Protein AF-A0A0C9SEM5-F1 (afdb_monomer)

Nearest PDB structures (foldseek):
  2x5g-assembly1_A-2  TM=4.665E-01  e=1.164E+00  Sulfolobus islandicus rudivirus 1 variant XX
  4yws-assembly1_A  TM=5.050E-01  e=2.031E+00  Chloroflexus aurantiacus J-10-fl
  8dgj-assembly1_N  TM=4.212E-01  e=2.161E+00  Drosophila melanogaster
  6edw-assembly1_A  TM=2.937E-01  e=2.944E+00  Mycobacterium tuberculosis CDC1551

Solvent-accessible surface area (backbone atoms only — not comparable to full-atom values): 6610 Å² total; per-residue (Å²): 142,80,92,69,74,77,64,64,66,61,59,66,65,65,67,77,77,76,65,67,72,66,55,93,87,50,80,87,82,56,77,74,72,66,78,56,84,84,48,75,55,18,50,50,39,46,65,78,38,52,94,75,60,86,48,96,74,50,47,51,38,56,73,51,68,44,56,97,71,38,26,40,29,27,34,33,37,42,89,87,72,46,73,33,48,49,72,47,75,55,69,95,76,78,81,89,62,74,81,79,129

Secondary structure (DSSP, 8-state):
----SSSHHHHHHHTTSSS----TTSPP--GGGTSSPPPHHHHHHHHHTGGG---TT-EEEEEEEETTTTEEEEEEE-TTS-EEEEEEEPPS-SSSS----

Organism: Amblyomma americanum (NCBI:txid6943)

Structure (mmCIF, N/CA/C/O backbone):
data_AF-A0A0C9SEM5-F1
#
_entry.id   AF-A0A0C9SEM5-F1
#
loop_
_atom_site.group_PDB
_atom_site.id
_atom_site.type_symbol
_atom_site.label_atom_id
_atom_site.label_alt_id
_atom_site.label_comp_id
_atom_site.label_asym_id
_atom_site.label_entity_id
_atom_site.label_seq_id
_atom_site.pdbx_PDB_ins_code
_atom_site.Cartn_x
_atom_site.Cartn_y
_atom_site.Cartn_z
_atom_site.occupancy
_atom_site.B_iso_or_equiv
_atom_site.auth_seq_id
_atom_site.auth_comp_id
_atom_site.auth_asym_id
_atom_site.auth_atom_id
_atom_site.pdbx_PDB_model_num
ATOM 1 N N . MET A 1 1 ? 6.737 -45.053 -22.771 1.00 47.62 1 MET A N 1
ATOM 2 C CA . MET A 1 1 ? 7.101 -44.072 -21.723 1.00 47.62 1 MET A CA 1
ATOM 3 C C . MET A 1 1 ? 7.424 -42.744 -22.387 1.00 47.62 1 MET A C 1
ATOM 5 O O . MET A 1 1 ? 8.343 -42.743 -23.192 1.00 47.62 1 MET A O 1
ATOM 9 N N . ARG A 1 2 ? 6.661 -41.675 -22.103 1.00 51.25 2 ARG A N 1
ATOM 10 C CA . ARG A 1 2 ? 7.072 -40.246 -22.099 1.00 51.25 2 ARG A CA 1
ATOM 11 C C . ARG A 1 2 ? 5.858 -39.296 -21.916 1.00 51.25 2 ARG A C 1
ATOM 13 O O . ARG A 1 2 ? 5.619 -38.449 -22.768 1.00 51.25 2 ARG A O 1
ATOM 20 N N . PRO A 1 3 ? 5.095 -39.367 -20.807 1.00 49.81 3 PRO A N 1
ATOM 21 C CA . PRO A 1 3 ? 4.185 -38.290 -20.417 1.00 49.81 3 PRO A CA 1
ATOM 22 C C . PRO A 1 3 ? 4.936 -37.270 -19.538 1.00 49.81 3 PRO A C 1
ATOM 24 O O . PRO A 1 3 ? 4.538 -37.007 -18.413 1.00 49.81 3 PRO A O 1
ATOM 27 N N . ALA A 1 4 ? 6.091 -36.767 -19.984 1.00 54.16 4 ALA A N 1
ATOM 28 C CA . ALA A 1 4 ? 6.931 -35.883 -19.158 1.00 54.16 4 ALA A CA 1
ATOM 29 C C . ALA A 1 4 ? 6.865 -34.406 -19.584 1.00 54.16 4 ALA A C 1
ATOM 31 O O . ALA A 1 4 ? 7.224 -33.529 -18.807 1.00 54.16 4 ALA A O 1
ATOM 32 N N . TYR A 1 5 ? 6.376 -34.116 -20.794 1.00 50.62 5 TYR A N 1
ATOM 33 C CA . TYR A 1 5 ? 6.432 -32.762 -21.360 1.00 50.62 5 TYR A CA 1
ATOM 34 C C . TYR A 1 5 ? 5.144 -31.945 -21.192 1.00 50.62 5 TYR A C 1
ATOM 36 O O . TYR A 1 5 ? 5.187 -30.727 -21.321 1.00 50.62 5 TYR A O 1
ATOM 44 N N . CYS A 1 6 ? 4.010 -32.564 -20.847 1.00 48.91 6 CYS A N 1
ATOM 45 C CA . CYS A 1 6 ? 2.750 -31.828 -20.667 1.00 48.91 6 CYS A CA 1
ATOM 46 C C . CYS A 1 6 ? 2.606 -31.167 -19.284 1.00 48.91 6 CYS A C 1
ATOM 48 O O . CYS A 1 6 ? 1.774 -30.281 -19.126 1.00 48.91 6 CYS A O 1
ATOM 50 N N . LEU A 1 7 ? 3.410 -31.560 -18.288 1.00 50.53 7 LEU A N 1
ATOM 51 C CA . LEU A 1 7 ? 3.293 -31.033 -16.920 1.00 50.53 7 LEU A CA 1
ATOM 52 C C . LEU A 1 7 ? 4.060 -29.721 -16.693 1.00 50.53 7 LEU A C 1
ATOM 54 O O . LEU A 1 7 ? 3.726 -28.983 -15.773 1.00 50.53 7 LEU A O 1
ATOM 58 N N . LEU A 1 8 ? 5.041 -29.386 -17.536 1.00 47.66 8 LEU A N 1
ATOM 59 C CA . LEU A 1 8 ? 5.836 -28.157 -17.381 1.00 47.66 8 LEU A CA 1
ATOM 60 C C . LEU A 1 8 ? 5.075 -26.884 -17.784 1.00 47.66 8 LEU A C 1
ATOM 62 O O . LEU A 1 8 ? 5.331 -25.821 -17.227 1.00 47.66 8 LEU A O 1
ATOM 66 N N . ALA A 1 9 ? 4.099 -26.985 -18.690 1.00 50.91 9 ALA A N 1
ATOM 67 C CA . ALA A 1 9 ? 3.286 -25.839 -19.100 1.00 50.91 9 ALA A CA 1
ATOM 68 C C . ALA A 1 9 ? 2.273 -25.404 -18.023 1.00 50.91 9 ALA A C 1
ATOM 70 O O . ALA A 1 9 ? 1.889 -24.238 -17.979 1.00 50.91 9 ALA A O 1
ATOM 71 N N . LEU A 1 10 ? 1.864 -26.314 -17.128 1.00 48.34 10 LEU A N 1
ATOM 72 C CA . LEU A 1 10 ? 0.873 -26.002 -16.093 1.00 48.34 10 LEU A CA 1
ATOM 73 C C . LEU A 1 10 ? 1.446 -25.133 -14.960 1.00 48.34 10 LEU A C 1
ATOM 75 O O . LEU A 1 10 ? 0.709 -24.368 -14.344 1.00 48.34 10 LEU A O 1
ATOM 79 N N . PHE A 1 11 ? 2.757 -25.206 -14.703 1.00 49.94 11 PHE A N 1
ATOM 80 C CA . PHE A 1 11 ? 3.396 -24.419 -13.642 1.00 49.94 11 PHE A CA 1
ATOM 81 C C . PHE A 1 11 ? 3.682 -22.967 -14.046 1.00 49.94 11 PHE A C 1
ATOM 83 O O . PHE A 1 11 ? 3.651 -22.090 -13.187 1.00 49.94 11 PHE A O 1
ATOM 90 N N . ALA A 1 12 ? 3.876 -22.682 -15.339 1.00 47.78 12 ALA A N 1
ATOM 91 C CA . ALA A 1 12 ? 4.104 -21.317 -15.824 1.00 47.78 12 ALA A CA 1
ATOM 92 C C . ALA A 1 12 ? 2.841 -20.433 -15.775 1.00 47.78 12 ALA A C 1
ATOM 94 O O . ALA A 1 12 ? 2.944 -19.212 -15.701 1.00 47.78 12 ALA A O 1
ATOM 95 N N . ALA A 1 13 ? 1.644 -21.030 -15.783 1.00 48.19 13 ALA A N 1
ATOM 96 C CA . ALA A 1 13 ? 0.388 -20.282 -15.696 1.00 48.19 13 ALA A CA 1
ATOM 97 C C . ALA A 1 13 ? 0.020 -19.873 -14.256 1.00 48.19 13 ALA A C 1
ATOM 99 O O . ALA A 1 13 ? -0.722 -18.912 -14.061 1.00 48.19 13 ALA A O 1
ATOM 100 N N . LEU A 1 14 ? 0.546 -20.564 -13.237 1.00 46.50 14 LEU A N 1
ATOM 101 C CA . LEU A 1 14 ? 0.252 -20.270 -11.827 1.00 46.50 14 LEU A CA 1
ATOM 102 C C . LEU A 1 14 ? 1.102 -19.128 -11.251 1.00 46.50 14 LEU A C 1
ATOM 104 O O . LEU A 1 14 ? 0.735 -18.552 -10.229 1.00 46.50 14 LEU A O 1
ATOM 108 N N . THR A 1 15 ? 2.205 -18.755 -11.903 1.00 48.94 15 THR A N 1
ATOM 109 C CA . THR A 1 15 ? 3.087 -17.674 -11.433 1.00 48.94 15 THR A CA 1
ATOM 110 C C . THR A 1 15 ? 2.626 -16.273 -11.842 1.00 48.94 15 THR A C 1
ATOM 112 O O . THR A 1 15 ? 3.183 -15.295 -11.358 1.00 48.94 15 THR A O 1
ATOM 115 N N . CYS A 1 16 ? 1.603 -16.137 -12.692 1.00 45.78 16 CYS A N 1
ATOM 116 C CA . CYS A 1 16 ? 1.154 -14.830 -13.194 1.00 45.78 16 CYS A CA 1
ATOM 117 C C . CYS A 1 16 ? 0.033 -14.158 -12.377 1.00 45.78 16 CYS A C 1
ATOM 119 O O . CYS A 1 16 ? -0.403 -13.078 -12.761 1.00 45.78 16 CYS A O 1
ATOM 121 N N . VAL A 1 17 ? -0.446 -14.750 -11.274 1.00 47.06 17 VAL A N 1
ATOM 122 C CA . VAL A 1 17 ? -1.652 -14.251 -10.562 1.00 47.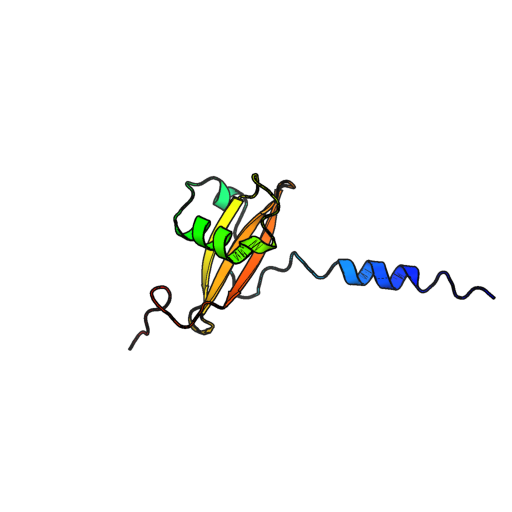06 17 VAL A CA 1
ATOM 123 C C . VAL A 1 17 ? -1.363 -13.716 -9.151 1.00 47.06 17 VAL A C 1
ATOM 125 O O . VAL A 1 17 ? -2.255 -13.220 -8.471 1.00 47.06 17 VAL A O 1
ATOM 128 N N . PHE A 1 18 ? -0.112 -13.736 -8.692 1.00 46.75 18 PHE A N 1
ATOM 129 C CA . PHE A 1 18 ? 0.240 -13.219 -7.367 1.00 46.75 18 PHE A CA 1
ATOM 130 C C . PHE A 1 18 ? 1.200 -12.036 -7.488 1.00 46.75 18 PHE A C 1
ATOM 132 O O . PHE A 1 18 ? 2.411 -12.220 -7.484 1.00 46.75 18 PHE A O 1
ATOM 139 N N . GLY A 1 19 ? 0.671 -10.811 -7.575 1.00 45.81 19 GLY A N 1
ATOM 140 C CA . GLY A 1 19 ? 1.492 -9.636 -7.251 1.00 45.81 19 GLY A CA 1
ATOM 141 C C . GLY A 1 19 ? 1.038 -8.267 -7.751 1.00 45.81 19 GLY A C 1
ATOM 142 O O . GLY A 1 19 ? 1.490 -7.263 -7.206 1.00 45.81 19 GLY A O 1
ATOM 143 N N . THR A 1 20 ? 0.166 -8.181 -8.756 1.00 48.94 20 THR A N 1
ATOM 144 C CA . THR A 1 20 ? -0.003 -6.912 -9.500 1.00 48.94 20 THR A CA 1
ATOM 145 C C . THR A 1 20 ? -1.445 -6.460 -9.691 1.00 48.94 20 THR A C 1
ATOM 147 O O . THR A 1 20 ? -1.691 -5.386 -10.243 1.00 48.94 20 THR A O 1
ATOM 150 N N . GLU A 1 21 ? -2.427 -7.215 -9.200 1.00 57.62 21 GLU A N 1
ATOM 151 C CA . GLU A 1 21 ? -3.818 -6.787 -9.304 1.00 57.62 21 GLU A CA 1
ATOM 152 C C . GLU A 1 21 ? -4.146 -5.754 -8.224 1.00 57.62 21 GLU A C 1
ATOM 154 O O . GLU A 1 21 ? -4.204 -6.037 -7.025 1.00 57.62 21 GLU A O 1
ATOM 159 N N . ARG A 1 22 ? -4.378 -4.514 -8.670 1.00 62.62 22 ARG A N 1
ATOM 160 C CA . ARG A 1 22 ? -4.901 -3.434 -7.831 1.00 62.62 22 ARG A CA 1
ATOM 161 C C . ARG A 1 22 ? -6.151 -3.937 -7.094 1.00 62.62 22 ARG A C 1
ATOM 163 O O . ARG A 1 22 ? -7.120 -4.311 -7.762 1.00 62.62 22 ARG A O 1
ATOM 170 N N . PRO A 1 23 ? -6.210 -3.859 -5.752 1.00 66.31 23 PRO A N 1
ATOM 171 C CA . PRO A 1 23 ? -7.418 -4.220 -5.029 1.00 66.31 23 PRO A CA 1
ATOM 172 C C . PRO A 1 23 ? -8.584 -3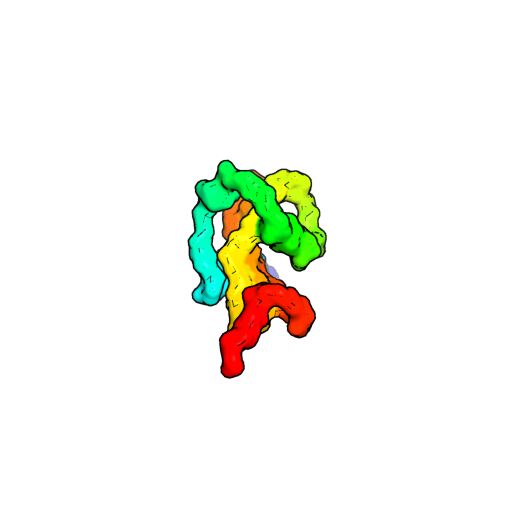.375 -5.546 1.00 66.31 23 PRO A C 1
ATOM 174 O O . PRO A 1 23 ? -8.452 -2.155 -5.640 1.00 66.31 23 PRO A O 1
ATOM 177 N N . GLN A 1 24 ? -9.725 -4.001 -5.856 1.00 67.50 24 GLN A N 1
ATOM 178 C CA . GLN A 1 24 ? -10.871 -3.354 -6.524 1.00 67.50 24 GLN A CA 1
ATOM 179 C C . GLN A 1 24 ? -11.323 -2.026 -5.890 1.00 67.50 24 GLN A C 1
ATOM 181 O O . GLN A 1 24 ? -11.889 -1.180 -6.572 1.00 67.50 24 GLN A O 1
ATOM 186 N N . ASN A 1 25 ? -11.051 -1.826 -4.599 1.00 76.06 25 ASN A N 1
ATOM 187 C CA . ASN A 1 25 ? -11.490 -0.662 -3.836 1.00 76.06 25 ASN A CA 1
ATOM 188 C C . ASN A 1 25 ? -10.369 0.346 -3.523 1.00 76.06 25 ASN A C 1
ATOM 190 O O . ASN A 1 25 ? -10.628 1.335 -2.845 1.00 76.06 25 ASN A O 1
ATOM 194 N N . CYS A 1 26 ? -9.134 0.121 -3.974 1.00 81.12 26 CYS A N 1
ATOM 195 C CA . CYS A 1 26 ? -8.054 1.087 -3.791 1.00 81.12 26 CYS A CA 1
ATOM 196 C C . CYS A 1 26 ? -7.990 2.035 -5.006 1.00 81.12 26 CYS A C 1
ATOM 198 O O . CYS A 1 26 ? -7.916 1.560 -6.146 1.00 81.12 26 CYS A O 1
ATOM 200 N N . PRO A 1 27 ? -7.999 3.367 -4.800 1.00 83.31 27 PRO A N 1
ATOM 201 C CA . PRO A 1 27 ? -7.760 4.327 -5.872 1.00 83.31 27 PRO A CA 1
ATOM 202 C C . PRO A 1 27 ? -6.466 4.016 -6.630 1.00 83.31 27 PRO A C 1
ATOM 204 O O . PRO A 1 27 ? -5.482 3.562 -6.047 1.00 83.31 27 PRO A O 1
ATOM 207 N N . ARG A 1 28 ? -6.473 4.251 -7.947 1.00 85.00 28 ARG A N 1
ATOM 208 C CA . ARG A 1 28 ? -5.255 4.130 -8.754 1.00 85.00 28 ARG A CA 1
ATOM 209 C C . ARG A 1 28 ? -4.325 5.287 -8.411 1.00 85.00 28 ARG A C 1
ATOM 211 O O . ARG A 1 28 ? -4.781 6.423 -8.327 1.00 85.00 28 ARG A O 1
ATOM 218 N N . ILE A 1 29 ? -3.040 4.990 -8.294 1.00 87.50 29 ILE A N 1
ATOM 219 C CA . ILE A 1 29 ? -1.988 6.000 -8.249 1.00 87.50 29 ILE A CA 1
ATOM 220 C C . ILE A 1 29 ? -1.051 5.832 -9.445 1.00 87.50 29 ILE A C 1
ATOM 222 O O . ILE A 1 29 ? -1.072 4.811 -10.137 1.00 87.50 29 ILE A O 1
ATOM 226 N N . THR A 1 30 ? -0.255 6.860 -9.693 1.00 88.25 30 THR A N 1
ATOM 227 C CA . THR A 1 30 ? 0.726 6.946 -10.781 1.00 88.25 30 THR A CA 1
ATOM 228 C C . THR A 1 30 ? 2.118 7.176 -10.211 1.00 88.25 30 THR A C 1
ATOM 230 O O . THR A 1 30 ? 2.246 7.592 -9.059 1.00 88.25 30 THR A O 1
ATOM 233 N N . ASP A 1 31 ? 3.155 6.997 -11.028 1.00 85.06 31 ASP A N 1
ATOM 234 C CA . ASP A 1 31 ? 4.555 7.194 -10.616 1.00 85.06 31 ASP A CA 1
ATOM 235 C C . ASP A 1 31 ? 4.791 8.599 -10.047 1.00 85.06 31 ASP A C 1
ATOM 237 O O . ASP A 1 31 ? 5.475 8.786 -9.043 1.00 85.06 31 ASP A O 1
ATOM 241 N N . THR A 1 32 ? 4.099 9.599 -10.599 1.00 87.75 32 THR A N 1
ATOM 242 C CA . THR A 1 32 ? 4.126 10.985 -10.108 1.00 87.75 32 THR A CA 1
ATOM 243 C C . THR A 1 32 ? 3.680 11.137 -8.652 1.00 87.75 32 THR A C 1
ATOM 245 O O . THR A 1 32 ? 4.087 12.089 -7.990 1.00 87.75 32 THR A O 1
ATOM 248 N N . SER A 1 33 ? 2.896 10.197 -8.114 1.00 87.81 33 SER A N 1
ATOM 249 C CA . SER A 1 33 ? 2.475 10.196 -6.706 1.00 87.81 33 SER A CA 1
ATOM 250 C C . SER A 1 33 ? 3.642 9.932 -5.745 1.00 87.81 33 SER A C 1
ATOM 252 O O . SER A 1 33 ? 3.570 10.316 -4.574 1.00 87.81 33 SER A O 1
ATOM 254 N N . PHE A 1 34 ? 4.719 9.308 -6.233 1.00 87.69 34 PHE A N 1
ATOM 255 C CA . PHE A 1 34 ? 5.929 8.994 -5.472 1.00 87.69 34 PHE A CA 1
ATOM 256 C C . PHE A 1 34 ? 6.978 10.115 -5.513 1.00 87.69 34 PHE A C 1
ATOM 258 O O . PHE A 1 34 ? 7.827 10.171 -4.631 1.00 87.69 34 PHE A O 1
ATOM 265 N N . ASN A 1 35 ? 6.866 11.073 -6.440 1.00 87.62 35 ASN A N 1
ATOM 266 C CA . ASN A 1 35 ? 7.801 12.203 -6.582 1.00 87.62 35 ASN A CA 1
ATOM 267 C C . ASN A 1 35 ? 7.614 13.312 -5.520 1.00 87.62 35 ASN A C 1
ATOM 269 O O . ASN A 1 35 ? 8.206 14.387 -5.617 1.00 87.62 35 ASN A O 1
ATOM 273 N N . GLY A 1 36 ? 6.755 13.089 -4.523 1.00 83.69 36 GLY A N 1
ATOM 274 C CA . GLY A 1 36 ? 6.451 14.042 -3.457 1.00 83.69 36 GLY A CA 1
ATOM 275 C C . GLY A 1 36 ? 7.231 13.792 -2.164 1.00 83.69 36 GLY A C 1
ATOM 276 O O . GLY A 1 36 ? 7.923 12.791 -1.996 1.00 83.69 36 GLY A O 1
ATOM 277 N N . LYS A 1 37 ? 7.064 14.691 -1.186 1.00 84.75 37 LYS A N 1
ATOM 278 C CA . LYS A 1 37 ? 7.619 14.486 0.160 1.00 84.75 37 LYS A CA 1
ATOM 279 C C . LYS A 1 37 ? 7.004 13.244 0.811 1.00 84.75 37 LYS A C 1
ATOM 281 O O . LYS A 1 37 ? 5.782 13.087 0.828 1.00 84.75 37 LYS A O 1
ATOM 286 N N . LYS A 1 38 ? 7.860 12.404 1.400 1.00 85.62 38 LYS A N 1
ATOM 287 C CA . LYS A 1 38 ? 7.451 11.232 2.181 1.00 85.62 38 LYS A CA 1
ATOM 288 C C . LYS A 1 38 ? 6.674 11.677 3.420 1.00 85.62 38 LYS A C 1
ATOM 290 O O . LYS A 1 38 ? 7.182 12.445 4.237 1.00 85.62 38 LYS A O 1
ATOM 295 N N . THR A 1 39 ? 5.445 11.194 3.556 1.00 89.19 39 THR A N 1
ATOM 296 C CA . THR A 1 39 ? 4.565 11.515 4.686 1.00 89.19 39 THR A CA 1
ATOM 297 C C . THR A 1 39 ? 4.693 10.490 5.817 1.00 89.19 39 THR A C 1
ATOM 299 O O . THR A 1 39 ? 5.291 9.423 5.660 1.00 89.19 39 THR A O 1
ATOM 302 N N . SER A 1 40 ? 4.108 10.787 6.980 1.00 88.38 40 SER A N 1
ATOM 303 C CA . SER A 1 40 ? 3.981 9.814 8.075 1.00 88.38 40 SER A CA 1
ATOM 304 C C . SER A 1 40 ? 3.148 8.592 7.675 1.00 88.38 40 SER A C 1
ATOM 306 O O . SER A 1 40 ? 3.441 7.485 8.116 1.00 88.38 40 SER A O 1
ATOM 308 N N . MET A 1 41 ? 2.159 8.770 6.795 1.00 89.06 41 MET A N 1
ATOM 309 C CA . MET A 1 41 ? 1.335 7.674 6.281 1.00 89.06 41 MET A CA 1
ATOM 310 C C . MET A 1 41 ? 2.096 6.792 5.286 1.00 89.06 41 MET A C 1
ATOM 312 O O . MET A 1 41 ? 1.912 5.579 5.266 1.00 89.06 41 MET A O 1
ATOM 316 N N . ASP A 1 42 ? 3.020 7.374 4.522 1.00 90.50 42 ASP A N 1
ATOM 317 C CA . ASP A 1 42 ? 3.912 6.607 3.647 1.00 90.50 42 ASP A CA 1
ATOM 318 C C . ASP A 1 42 ? 4.855 5.708 4.473 1.00 90.50 42 ASP A C 1
ATOM 320 O O . ASP A 1 42 ? 5.105 4.562 4.104 1.00 90.50 42 ASP A O 1
ATOM 324 N N . ARG A 1 43 ? 5.328 6.187 5.637 1.00 88.19 43 ARG A N 1
ATOM 325 C CA . ARG A 1 43 ? 6.079 5.353 6.601 1.00 88.19 43 ARG A CA 1
ATOM 326 C C . ARG A 1 43 ? 5.215 4.255 7.211 1.00 88.19 43 ARG A C 1
ATOM 328 O O . ARG A 1 43 ? 5.673 3.129 7.327 1.00 88.19 43 ARG A O 1
ATOM 335 N N . PHE A 1 44 ? 3.964 4.560 7.539 1.00 88.88 44 PHE A N 1
ATOM 336 C CA . PHE A 1 44 ? 3.023 3.551 8.015 1.00 88.88 44 PHE A CA 1
ATOM 337 C C . PHE A 1 44 ? 2.850 2.405 7.002 1.00 88.88 44 PHE A C 1
ATOM 339 O O . PHE A 1 44 ? 2.887 1.240 7.384 1.00 88.88 44 PHE A O 1
ATOM 346 N N . CYS A 1 45 ? 2.732 2.718 5.707 1.00 89.69 45 CYS A N 1
ATOM 347 C CA . CYS A 1 45 ? 2.694 1.699 4.656 1.00 89.69 45 CYS A CA 1
ATOM 348 C C . CYS A 1 45 ? 3.972 0.851 4.606 1.00 89.69 45 CYS A C 1
ATOM 350 O O . CYS A 1 45 ? 3.887 -0.357 4.420 1.00 89.69 45 CYS A O 1
ATOM 352 N N . GLN A 1 46 ? 5.138 1.463 4.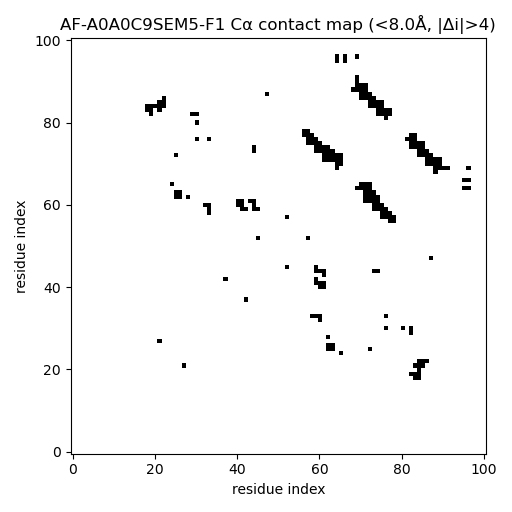808 1.00 89.31 46 GLN A N 1
ATOM 353 C CA . GLN A 1 46 ? 6.401 0.733 4.913 1.00 89.31 46 GLN A CA 1
ATOM 354 C C . GLN A 1 46 ? 6.414 -0.204 6.135 1.00 89.31 46 GLN A C 1
ATOM 356 O O . GLN A 1 46 ? 6.850 -1.346 6.034 1.00 89.31 46 GLN A O 1
ATOM 361 N N . ASP A 1 47 ? 5.898 0.244 7.282 1.00 87.75 47 ASP A N 1
ATOM 362 C CA . ASP A 1 47 ? 5.875 -0.547 8.515 1.00 87.75 47 ASP A CA 1
ATOM 363 C C . ASP A 1 47 ? 4.977 -1.787 8.427 1.00 87.75 47 ASP A C 1
ATOM 365 O O . ASP A 1 47 ? 5.326 -2.836 8.971 1.00 87.75 47 ASP A O 1
ATOM 369 N N . ILE A 1 48 ? 3.830 -1.685 7.751 1.00 85.81 48 ILE A N 1
ATOM 370 C CA . ILE A 1 48 ? 2.894 -2.812 7.596 1.00 85.81 48 ILE A CA 1
ATOM 371 C C . ILE A 1 48 ? 3.294 -3.783 6.470 1.00 85.81 48 ILE A C 1
ATOM 373 O O . ILE A 1 48 ? 2.718 -4.869 6.391 1.00 85.81 48 ILE A O 1
ATOM 377 N N . ASP A 1 49 ? 4.261 -3.404 5.628 1.00 85.00 49 ASP A N 1
ATOM 378 C CA . ASP A 1 49 ? 4.817 -4.192 4.513 1.00 85.00 49 ASP A CA 1
ATOM 379 C C . ASP A 1 49 ? 6.231 -4.727 4.810 1.00 85.00 49 ASP A C 1
ATOM 381 O O . ASP A 1 49 ? 6.943 -5.160 3.910 1.00 85.00 49 ASP A O 1
ATOM 385 N N . LYS A 1 50 ? 6.659 -4.707 6.081 1.00 74.31 50 LYS A N 1
ATOM 386 C CA . LYS A 1 50 ? 8.019 -5.097 6.500 1.00 74.31 50 LYS A CA 1
ATOM 387 C C . LYS A 1 50 ? 8.476 -6.465 5.990 1.00 74.31 50 LYS A C 1
ATOM 389 O O . LYS A 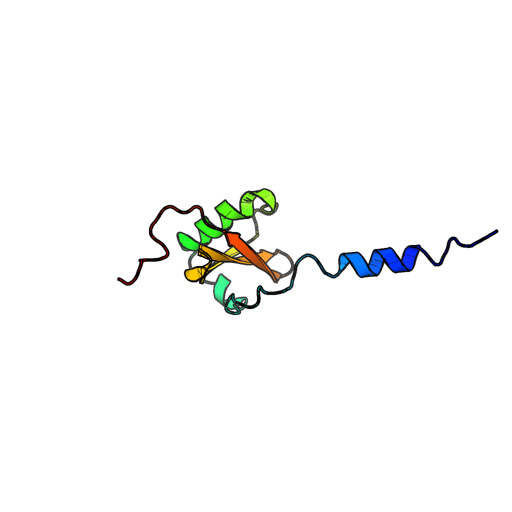1 50 ? 9.646 -6.599 5.652 1.00 74.31 50 LYS A O 1
ATOM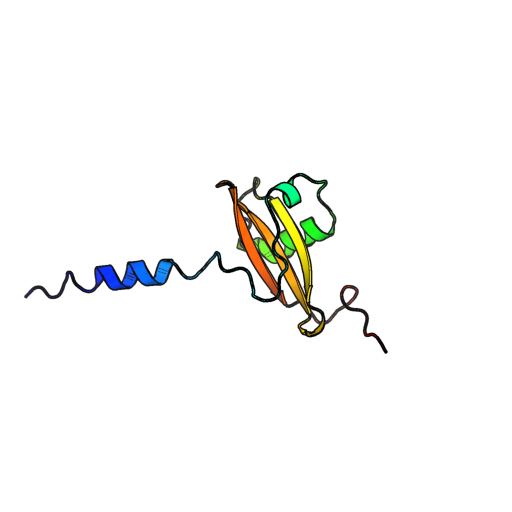 394 N N . GLU A 1 51 ? 7.571 -7.440 5.895 1.00 67.81 51 GLU A N 1
ATOM 395 C CA . GLU A 1 51 ? 7.873 -8.785 5.371 1.00 67.81 51 GLU A CA 1
ATOM 396 C C . GLU A 1 51 ? 8.236 -8.801 3.882 1.00 67.81 51 GLU A C 1
ATOM 398 O O . GLU A 1 51 ? 8.945 -9.701 3.460 1.00 67.81 51 GLU A O 1
ATOM 403 N N . ASN A 1 52 ? 7.790 -7.812 3.101 1.00 66.44 52 ASN A N 1
ATOM 404 C CA . ASN A 1 52 ? 8.148 -7.675 1.686 1.00 66.44 52 ASN A CA 1
ATOM 405 C C . ASN A 1 52 ? 9.162 -6.540 1.456 1.00 66.44 52 ASN A C 1
ATOM 407 O O . ASN A 1 52 ? 9.437 -6.176 0.307 1.00 66.44 52 ASN A O 1
ATOM 411 N N . SER A 1 53 ? 9.687 -5.926 2.526 1.00 62.53 53 SER A N 1
ATOM 412 C CA . SER A 1 53 ? 10.573 -4.757 2.452 1.00 62.53 53 SER A CA 1
ATOM 413 C C . SER A 1 53 ? 12.031 -5.131 2.152 1.00 62.53 53 SER A C 1
ATOM 415 O O . SER A 1 53 ? 12.954 -4.692 2.822 1.00 62.53 53 SER A O 1
ATOM 417 N N . ASP A 1 54 ? 12.259 -5.912 1.098 1.00 54.91 54 ASP A N 1
ATOM 418 C CA . ASP A 1 54 ? 13.600 -6.394 0.730 1.00 54.91 54 ASP A CA 1
ATOM 419 C C . ASP A 1 54 ? 14.455 -5.361 -0.023 1.00 54.91 54 ASP A C 1
ATOM 421 O O . ASP A 1 54 ? 15.475 -5.696 -0.622 1.00 54.91 54 ASP A O 1
ATOM 425 N N . SER A 1 55 ? 14.069 -4.082 -0.045 1.00 57.69 55 SER A N 1
ATOM 426 C CA . SER A 1 55 ? 14.800 -3.094 -0.835 1.00 57.69 55 SER A CA 1
ATOM 427 C C . SER A 1 55 ? 14.802 -1.698 -0.221 1.00 57.69 55 SER A C 1
ATOM 429 O O . SER A 1 55 ? 13.771 -1.030 -0.142 1.00 57.69 55 SER A O 1
ATOM 431 N N . GLU A 1 56 ? 16.006 -1.233 0.129 1.00 60.66 56 GLU A N 1
ATOM 432 C CA . GLU A 1 56 ? 16.303 0.138 0.573 1.00 60.66 56 GLU A CA 1
ATOM 433 C C . GLU A 1 56 ? 15.864 1.218 -0.433 1.00 60.66 56 GLU A C 1
ATOM 435 O O . GLU A 1 56 ? 15.650 2.366 -0.048 1.00 60.66 56 GLU A O 1
ATOM 440 N N . SER A 1 57 ? 15.687 0.862 -1.708 1.00 68.06 57 SER A N 1
ATOM 441 C CA . SER A 1 57 ? 15.308 1.772 -2.794 1.00 68.06 57 SER A CA 1
ATOM 442 C C . SER A 1 57 ? 13.817 1.744 -3.152 1.00 68.06 57 SER A C 1
ATOM 444 O O . SER A 1 57 ? 13.380 2.512 -4.010 1.00 68.06 57 SER A O 1
ATOM 446 N N . SER A 1 58 ? 13.008 0.918 -2.480 1.00 78.06 58 SER A N 1
ATOM 447 C CA . SER A 1 58 ? 11.555 0.958 -2.661 1.00 78.06 58 SER A CA 1
ATOM 448 C C . SER A 1 58 ? 10.955 2.236 -2.071 1.00 78.06 58 SER A C 1
ATOM 450 O O . SER A 1 58 ? 11.370 2.727 -1.021 1.00 78.06 58 SER A O 1
ATOM 452 N N . SER A 1 59 ? 9.941 2.782 -2.740 1.00 87.94 59 SER A N 1
ATOM 453 C CA . SER A 1 59 ? 9.172 3.921 -2.230 1.00 87.94 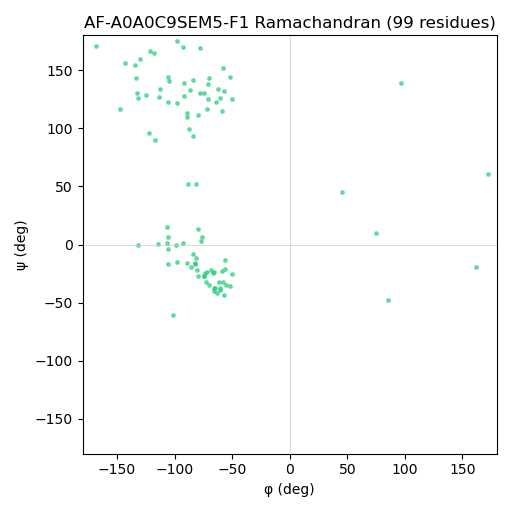59 SER A CA 1
ATOM 454 C C . SER A 1 59 ? 7.749 3.491 -1.920 1.00 87.94 59 SER A C 1
ATOM 456 O O . SER A 1 59 ? 7.111 2.828 -2.728 1.00 87.94 59 SER A O 1
ATOM 458 N N . TRP A 1 60 ? 7.229 3.880 -0.757 1.00 90.69 60 TRP A N 1
ATOM 459 C CA . TRP A 1 60 ? 5.867 3.552 -0.336 1.00 90.69 60 TRP A CA 1
ATOM 460 C C . TRP A 1 60 ? 4.969 4.771 -0.440 1.00 90.69 60 TRP A C 1
ATOM 462 O O . TRP A 1 60 ? 5.387 5.894 -0.145 1.00 90.69 60 TRP A O 1
ATOM 472 N N . LYS A 1 61 ? 3.716 4.531 -0.817 1.00 92.81 61 LYS A N 1
ATOM 473 C CA . LYS A 1 61 ? 2.680 5.547 -0.853 1.00 92.81 61 LYS A CA 1
ATOM 474 C C . LYS A 1 61 ? 1.413 5.069 -0.180 1.00 92.81 61 LYS A C 1
ATOM 476 O O . LYS A 1 61 ? 0.851 4.032 -0.535 1.00 92.81 61 LYS A O 1
ATOM 481 N N . PHE A 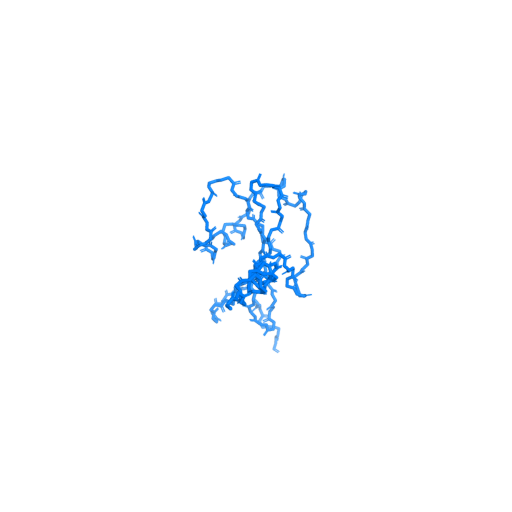1 62 ? 0.945 5.862 0.772 1.00 91.75 62 PHE A N 1
ATOM 482 C CA . PHE A 1 62 ? -0.390 5.707 1.313 1.00 91.75 62 PHE A CA 1
ATOM 483 C C . PHE A 1 62 ? -1.425 6.212 0.313 1.00 91.75 62 PHE A C 1
ATOM 485 O O . PHE A 1 62 ? -1.316 7.327 -0.196 1.00 91.75 62 PHE A O 1
ATOM 492 N N . ILE A 1 63 ? -2.444 5.391 0.058 1.00 91.31 63 ILE A N 1
ATOM 493 C CA . ILE A 1 63 ? -3.534 5.736 -0.853 1.00 91.31 63 ILE A CA 1
ATOM 494 C C . ILE A 1 63 ? -4.759 6.163 -0.048 1.00 91.31 63 ILE A C 1
ATOM 496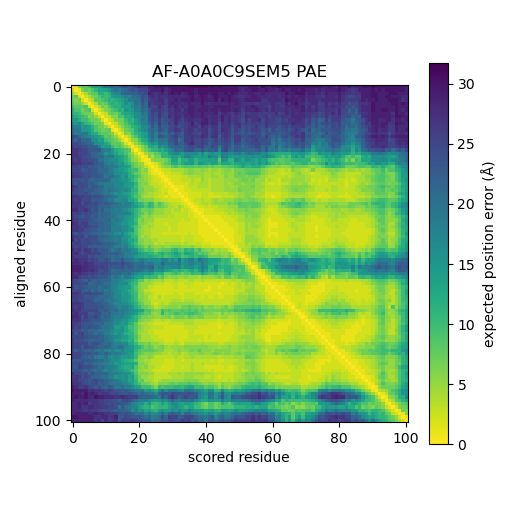 O O . ILE A 1 63 ? -5.251 7.276 -0.202 1.00 91.31 63 ILE A O 1
ATOM 500 N N . THR A 1 64 ? -5.285 5.264 0.788 1.00 89.06 64 THR A N 1
ATOM 501 C CA . THR A 1 64 ? -6.507 5.511 1.565 1.00 89.06 64 THR A CA 1
ATOM 502 C C . THR A 1 64 ? -6.723 4.443 2.641 1.00 89.06 64 THR A C 1
ATOM 504 O O . THR A 1 64 ? -6.058 3.406 2.645 1.00 89.06 64 THR A O 1
ATOM 507 N N . VAL A 1 65 ? -7.700 4.660 3.526 1.00 87.81 65 VAL A N 1
ATOM 508 C CA . VAL A 1 65 ? -8.272 3.613 4.381 1.00 87.81 65 VAL A CA 1
ATOM 509 C C . VAL A 1 65 ? -9.725 3.363 3.989 1.00 87.81 65 VAL A C 1
ATOM 511 O O . VAL A 1 65 ? -10.561 4.263 3.991 1.00 87.81 65 VAL A O 1
ATOM 514 N N . LEU A 1 66 ? -10.051 2.101 3.723 1.00 86.19 66 LEU A N 1
ATOM 515 C CA . LEU A 1 66 ? -11.411 1.635 3.487 1.00 86.19 66 LEU A CA 1
ATOM 516 C C . LEU A 1 66 ? -12.098 1.357 4.818 1.00 86.19 66 LEU A C 1
ATOM 518 O O . LEU A 1 66 ? -11.993 0.265 5.377 1.00 86.19 66 LEU A O 1
ATOM 522 N N . CYS A 1 67 ? -12.811 2.354 5.334 1.00 80.44 67 CYS A N 1
ATOM 523 C CA . CYS A 1 67 ? -13.372 2.309 6.680 1.00 80.44 67 CYS A CA 1
ATOM 524 C C . CYS A 1 67 ? -14.380 1.197 6.992 1.00 80.44 67 CYS A C 1
ATOM 526 O O . CYS A 1 67 ? -14.267 0.637 8.085 1.00 80.44 67 CYS A O 1
ATOM 528 N N . PRO A 1 68 ? -15.288 0.792 6.081 1.00 77.88 68 PRO A N 1
ATOM 529 C CA . PRO A 1 68 ? -16.187 -0.334 6.341 1.00 77.88 68 PRO A CA 1
ATOM 530 C C . PRO A 1 68 ? -15.438 -1.636 6.649 1.00 77.88 68 PRO A C 1
ATOM 532 O O . PRO A 1 68 ? -15.892 -2.442 7.454 1.00 77.88 68 PRO A O 1
ATOM 535 N N . LYS A 1 69 ? -14.259 -1.819 6.040 1.00 74.06 69 LYS A N 1
ATOM 536 C CA . LYS A 1 69 ? -13.414 -3.013 6.194 1.00 74.06 69 LYS A CA 1
ATOM 537 C C . LYS A 1 69 ? -12.180 -2.776 7.072 1.00 74.06 69 LYS A C 1
ATOM 539 O O . LYS A 1 69 ? -11.433 -3.710 7.339 1.00 74.06 69 LYS A O 1
ATOM 544 N N . LYS A 1 70 ? -11.971 -1.535 7.529 1.00 82.81 70 LYS A N 1
ATOM 545 C CA . LYS A 1 70 ? -10.754 -1.060 8.209 1.00 82.81 70 LYS A CA 1
ATOM 546 C C . LYS A 1 70 ? -9.479 -1.523 7.501 1.00 82.81 70 LYS A C 1
ATOM 548 O O . LYS A 1 70 ? -8.546 -1.997 8.137 1.00 82.81 70 LYS A O 1
ATOM 553 N N . THR A 1 71 ? -9.450 -1.409 6.181 1.00 86.75 71 THR A N 1
ATOM 554 C CA . THR A 1 71 ? -8.325 -1.876 5.368 1.00 86.75 71 THR A CA 1
ATOM 555 C C . THR A 1 71 ? -7.517 -0.681 4.887 1.00 86.75 71 THR A C 1
ATOM 557 O O . THR A 1 71 ? -8.072 0.192 4.222 1.00 86.75 71 THR A O 1
ATOM 560 N N . ALA A 1 72 ? -6.224 -0.628 5.201 1.00 88.62 72 ALA A N 1
ATOM 561 C CA . ALA A 1 72 ? -5.325 0.346 4.592 1.00 88.62 72 ALA A CA 1
ATOM 562 C C . ALA A 1 72 ? -4.946 -0.111 3.183 1.00 88.62 72 ALA A C 1
ATOM 564 O O . ALA A 1 72 ? -4.550 -1.260 2.993 1.00 88.62 72 ALA A O 1
ATOM 565 N N . CYS A 1 73 ? -5.077 0.796 2.221 1.00 90.31 73 CYS A N 1
ATOM 566 C CA . CYS A 1 73 ? -4.585 0.661 0.859 1.00 90.31 73 CYS A CA 1
ATOM 567 C C . CYS A 1 73 ? -3.251 1.391 0.746 1.00 90.31 73 CYS A C 1
ATOM 569 O O . CYS A 1 73 ? -3.178 2.608 0.955 1.00 90.31 73 CYS A O 1
ATOM 571 N N . CYS A 1 74 ? -2.225 0.655 0.354 1.00 90.38 74 CYS A N 1
ATOM 572 C CA . CYS A 1 74 ? -0.893 1.173 0.132 1.00 90.38 74 CYS A CA 1
ATOM 573 C C . CYS A 1 74 ? -0.384 0.704 -1.229 1.00 90.38 74 CYS A C 1
ATOM 575 O O . CYS A 1 74 ? -0.874 -0.270 -1.807 1.00 90.38 74 CYS A O 1
ATOM 577 N N . ALA A 1 75 ? 0.609 1.411 -1.738 1.00 90.94 75 ALA A N 1
ATOM 578 C CA . ALA A 1 75 ? 1.339 1.000 -2.917 1.00 90.94 75 ALA A CA 1
ATOM 579 C C . ALA A 1 75 ? 2.835 1.166 -2.701 1.00 90.94 75 ALA A C 1
ATOM 581 O O . ALA A 1 75 ? 3.282 1.989 -1.897 1.00 90.94 75 ALA A O 1
ATOM 582 N N . ARG A 1 76 ? 3.595 0.367 -3.435 1.00 89.69 76 ARG A N 1
ATOM 583 C CA . ARG A 1 76 ? 5.047 0.355 -3.441 1.00 89.69 76 ARG A CA 1
ATOM 584 C C . ARG A 1 76 ? 5.519 0.539 -4.874 1.00 89.69 76 ARG A C 1
ATOM 586 O O . ARG A 1 76 ? 5.068 -0.187 -5.751 1.00 89.69 76 ARG A O 1
ATOM 593 N N . LEU A 1 77 ? 6.420 1.484 -5.091 1.00 88.00 77 LEU A N 1
ATOM 594 C CA . LEU A 1 77 ? 7.186 1.592 -6.322 1.00 88.00 77 LEU A CA 1
ATOM 595 C C . LEU A 1 77 ? 8.459 0.763 -6.151 1.00 88.00 77 LEU A C 1
ATOM 597 O O . LEU A 1 77 ? 9.285 1.071 -5.285 1.00 88.00 77 LEU A O 1
ATOM 601 N N . GLY A 1 78 ? 8.561 -0.314 -6.924 1.00 83.56 78 GLY A N 1
ATOM 602 C CA . GLY A 1 78 ? 9.742 -1.166 -6.984 1.00 83.56 78 GLY A CA 1
ATOM 603 C C . GLY A 1 78 ? 10.857 -0.554 -7.832 1.00 83.56 78 GLY A C 1
ATOM 604 O O . GLY A 1 78 ? 10.658 0.404 -8.578 1.00 83.56 78 GLY A O 1
ATOM 605 N N . ASN A 1 79 ? 12.048 -1.148 -7.757 1.00 80.00 79 ASN A N 1
ATOM 606 C CA . ASN A 1 79 ? 13.234 -0.674 -8.488 1.00 80.00 79 ASN A CA 1
ATOM 607 C C . ASN A 1 79 ? 13.107 -0.802 -10.008 1.00 80.00 79 ASN A C 1
ATOM 609 O O . ASN A 1 79 ? 13.779 -0.095 -10.750 1.00 80.00 79 ASN A O 1
ATOM 613 N N . ASN A 1 80 ? 12.245 -1.707 -10.469 1.00 82.19 80 ASN A N 1
ATOM 614 C CA . ASN A 1 80 ? 11.888 -1.880 -11.873 1.00 82.19 80 ASN A CA 1
ATOM 615 C C . ASN A 1 80 ? 10.905 -0.804 -12.379 1.00 82.19 80 ASN A C 1
ATOM 617 O O . ASN A 1 80 ? 10.465 -0.886 -13.522 1.00 82.19 80 ASN A O 1
ATOM 621 N N . GLY A 1 81 ? 10.541 0.178 -11.546 1.00 82.00 81 GLY A N 1
ATOM 622 C CA . GLY A 1 81 ? 9.534 1.189 -11.871 1.00 82.00 81 GLY A CA 1
ATOM 623 C C . GLY A 1 81 ? 8.101 0.659 -11.821 1.00 82.00 81 GLY A C 1
ATOM 624 O O . GLY A 1 81 ? 7.179 1.340 -12.254 1.00 82.00 81 GLY A O 1
ATOM 625 N N . GLU A 1 82 ? 7.890 -0.552 -11.306 1.00 85.50 82 GLU A N 1
ATOM 626 C CA . GLU A 1 82 ? 6.564 -1.145 -11.206 1.00 85.50 82 GLU A CA 1
ATOM 627 C C . GLU A 1 82 ? 5.869 -0.725 -9.910 1.00 85.50 82 GLU A C 1
ATOM 629 O O . GLU A 1 82 ? 6.441 -0.794 -8.818 1.00 85.50 82 GLU A O 1
ATOM 634 N N . ILE A 1 83 ? 4.605 -0.316 -10.030 1.00 86.38 83 ILE A N 1
ATOM 635 C CA . ILE A 1 83 ? 3.751 -0.033 -8.878 1.00 86.38 83 ILE A CA 1
ATOM 636 C C . ILE A 1 83 ? 3.029 -1.316 -8.467 1.00 86.38 83 ILE A C 1
ATOM 638 O O . ILE A 1 83 ? 2.076 -1.746 -9.119 1.00 86.38 83 ILE A O 1
ATOM 642 N N . SER A 1 84 ? 3.418 -1.870 -7.325 1.00 86.75 84 SER A N 1
ATOM 643 C CA . SER A 1 84 ? 2.691 -2.949 -6.658 1.00 86.75 84 SER A CA 1
ATOM 644 C C . SER A 1 84 ? 1.693 -2.369 -5.658 1.00 86.75 84 SER A C 1
ATOM 646 O O . SER A 1 84 ? 2.004 -1.433 -4.918 1.00 86.75 84 SER A O 1
ATOM 648 N N . TYR A 1 85 ? 0.493 -2.941 -5.597 1.00 87.88 85 TYR A N 1
ATOM 649 C CA . TYR A 1 85 ? -0.536 -2.555 -4.633 1.00 87.88 85 TYR A CA 1
ATOM 650 C C . TYR A 1 85 ? -0.643 -3.610 -3.542 1.00 87.88 85 TYR A C 1
ATOM 652 O O . TYR A 1 85 ? -0.621 -4.804 -3.824 1.00 87.88 85 TYR A O 1
ATOM 660 N N . PHE A 1 86 ? -0.839 -3.177 -2.302 1.00 87.12 86 PHE A N 1
ATOM 661 C CA . PHE A 1 86 ? -1.101 -4.089 -1.199 1.00 87.12 86 PHE A CA 1
ATOM 662 C C . PHE A 1 86 ? -2.103 -3.490 -0.223 1.00 87.12 86 PHE A C 1
ATOM 664 O O . PHE A 1 86 ? -2.311 -2.274 -0.138 1.00 87.12 86 PHE A O 1
ATOM 671 N N . ASN A 1 87 ? -2.765 -4.375 0.511 1.00 87.75 87 ASN A N 1
ATOM 672 C CA . ASN A 1 87 ? -3.724 -3.986 1.517 1.00 87.75 87 ASN A CA 1
ATOM 673 C C . ASN A 1 87 ? -3.500 -4.771 2.812 1.00 87.75 87 ASN A C 1
ATOM 675 O O . ASN A 1 87 ? -3.119 -5.938 2.808 1.00 87.75 87 ASN A O 1
ATOM 679 N N . LYS A 1 88 ? -3.701 -4.108 3.950 1.00 85.38 88 LYS A N 1
ATOM 680 C CA . LYS A 1 88 ? -3.613 -4.739 5.272 1.00 85.38 88 LYS A CA 1
ATOM 681 C C . LYS A 1 88 ? -4.824 -4.333 6.092 1.00 85.38 88 LYS A C 1
ATOM 683 O O . LYS A 1 88 ? -5.174 -3.152 6.187 1.00 85.38 88 LYS A O 1
ATOM 688 N N . THR A 1 89 ? -5.476 -5.327 6.682 1.00 85.75 89 THR A N 1
ATOM 689 C CA . THR A 1 89 ? -6.554 -5.103 7.644 1.00 85.75 89 THR A CA 1
ATOM 690 C C . THR A 1 89 ? -5.958 -4.554 8.929 1.00 85.75 89 THR A C 1
ATOM 692 O O . THR A 1 89 ? -5.046 -5.144 9.506 1.00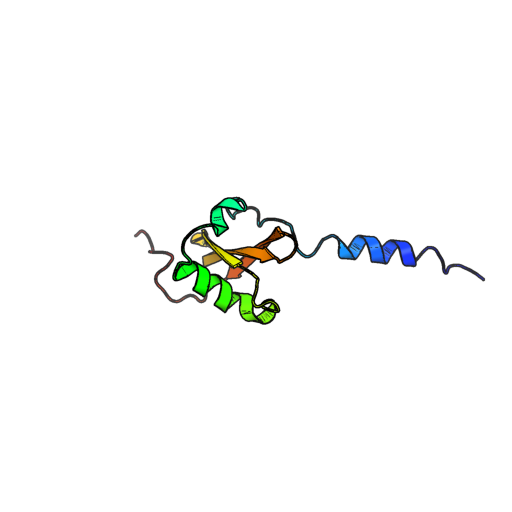 85.75 89 THR A O 1
ATOM 695 N N . LEU A 1 90 ? -6.468 -3.411 9.371 1.00 81.50 90 LEU A N 1
ATOM 696 C CA . LEU A 1 90 ? -5.976 -2.720 10.548 1.00 81.50 90 LEU A CA 1
ATOM 697 C C . LEU A 1 90 ? -6.607 -3.299 11.817 1.00 81.50 90 LEU A C 1
ATOM 699 O O . LEU A 1 90 ? -7.811 -3.589 11.834 1.00 81.50 90 LEU A O 1
ATOM 703 N N . PRO A 1 91 ? -5.837 -3.426 12.913 1.00 71.94 91 PRO A N 1
ATOM 704 C CA . PRO A 1 91 ? -6.398 -3.789 14.204 1.00 71.94 91 PRO A CA 1
ATOM 705 C C . PRO A 1 91 ? -7.470 -2.772 14.629 1.00 71.94 91 PRO A C 1
ATOM 707 O O . PRO A 1 91 ? -7.444 -1.601 14.255 1.00 71.94 91 PRO A O 1
ATOM 710 N N . LYS A 1 92 ? -8.451 -3.218 15.428 1.00 59.59 92 LYS A N 1
ATOM 711 C CA . LYS A 1 92 ? -9.683 -2.462 15.750 1.00 59.59 92 LYS A CA 1
ATOM 712 C C . LYS A 1 92 ? -9.458 -1.065 16.373 1.00 59.59 92 LYS A C 1
ATOM 714 O O . LYS A 1 92 ? -10.414 -0.286 16.399 1.00 59.59 92 LYS A O 1
ATOM 719 N N . SER A 1 93 ? -8.243 -0.756 16.826 1.00 53.97 93 SER A N 1
ATOM 720 C CA . SER A 1 93 ? -7.794 0.477 17.485 1.00 53.97 93 SER A CA 1
ATOM 721 C C . SER A 1 93 ? -7.350 1.546 16.466 1.00 53.97 93 SER A C 1
ATOM 723 O O . SER A 1 93 ? -6.304 1.409 15.848 1.00 53.97 93 SER A O 1
ATOM 725 N N . LYS A 1 94 ? -8.223 2.518 16.158 1.00 59.00 94 LYS A N 1
ATOM 726 C CA . LYS A 1 94 ? -8.218 3.951 16.567 1.00 59.00 94 LYS A CA 1
ATOM 727 C C . LYS A 1 94 ? -7.589 4.891 15.508 1.00 59.00 94 LYS A C 1
ATOM 729 O O . LYS A 1 94 ? -6.594 4.567 14.884 1.00 59.00 94 LYS A O 1
ATOM 734 N N . ALA A 1 95 ? -8.231 6.051 15.326 1.00 59.62 95 ALA A N 1
ATOM 735 C CA . ALA A 1 95 ? -7.909 7.211 14.470 1.00 59.62 95 ALA A CA 1
ATOM 736 C C . ALA A 1 95 ? -8.352 7.228 12.987 1.00 59.62 95 ALA A C 1
ATOM 738 O O . ALA A 1 95 ? -8.927 8.233 12.583 1.00 59.62 95 ALA A O 1
ATOM 739 N N . PHE A 1 96 ? -8.155 6.180 12.178 1.00 66.19 96 PHE A N 1
ATOM 740 C CA . PHE A 1 96 ? -8.383 6.307 10.717 1.00 66.19 96 PHE A CA 1
ATOM 741 C C . PHE A 1 96 ? -9.845 6.448 10.292 1.00 66.19 96 PHE A C 1
ATOM 743 O O . PHE A 1 96 ? -10.167 7.147 9.337 1.00 66.19 96 PHE A O 1
ATOM 750 N N . CYS A 1 97 ? -10.733 5.771 11.010 1.00 67.50 97 CYS A N 1
ATOM 751 C CA . CYS A 1 97 ? -12.150 5.732 10.699 1.00 67.50 97 CYS A CA 1
ATOM 752 C C . CYS A 1 97 ? -12.905 6.236 11.911 1.00 67.50 97 CYS A C 1
ATOM 754 O O . CYS A 1 97 ? -13.135 5.491 12.868 1.00 67.50 97 CYS A O 1
ATOM 756 N N . LYS A 1 98 ? -13.249 7.525 11.891 1.00 61.91 98 LYS A N 1
ATOM 757 C CA . LYS A 1 98 ? -14.232 8.067 12.827 1.00 61.91 98 LYS A CA 1
ATOM 758 C C . LYS A 1 98 ? -15.540 7.321 12.563 1.00 61.91 98 LYS A C 1
ATOM 760 O O . LYS A 1 98 ? -15.991 7.271 11.421 1.00 61.91 98 LYS A O 1
ATOM 765 N N . LYS A 1 99 ? -16.145 6.730 13.598 1.00 54.50 99 LYS A N 1
ATOM 766 C CA . LYS A 1 99 ? -17.573 6.406 13.525 1.00 54.50 99 LYS A CA 1
ATOM 767 C C . LYS A 1 99 ? -18.285 7.737 13.274 1.00 54.50 99 LYS A C 1
ATOM 769 O O . LYS A 1 99 ? -18.171 8.637 14.103 1.00 54.50 99 LYS A O 1
ATOM 774 N N . GLN A 1 100 ? -18.921 7.896 12.119 1.00 51.66 100 GLN A N 1
ATOM 775 C CA . GLN A 1 100 ? -20.006 8.862 12.026 1.00 51.66 100 GLN A CA 1
ATOM 776 C C . GLN A 1 100 ? -21.164 8.242 12.807 1.00 51.66 100 GLN A C 1
ATOM 778 O O . GLN A 1 100 ? -21.556 7.135 12.454 1.00 51.66 100 GLN A O 1
ATOM 783 N N . GLY A 1 101 ? -21.556 8.926 13.891 1.00 40.16 101 GLY A N 1
ATOM 784 C CA . GLY A 1 101 ? -22.777 8.742 14.693 1.00 40.16 101 GLY A CA 1
ATOM 785 C C . GLY A 1 101 ? -23.292 7.326 14.832 1.00 40.16 101 GLY A C 1
ATOM 786 O O . GLY A 1 101 ? -24.096 6.938 13.964 1.00 40.16 101 GLY A O 1
#

Sequence (101 aa):
MRPAYCLLALFAALTCVFGTERPQNCPRITDTSFNGKKTSMDRFCQDIDKENSDSESSSWKFITVLCPKKTACCARLGNNGEISYFNKTLPKSKAFCKKQG

Mean predicted aligned error: 12.26 Å

Foldseek 3Di:
DDPDPPVVVVVVVVVPPPWADADPPFDDDALVQQVDDQDPVQVVQCVVCVVVCPDPPKGKDWGAAPQVQRKTWIWIQDPVRGITIDIDRDDPDDDRDDPPD

Radius of gyration: 17.86 Å; Cα contacts (8 Å, |Δi|>4): 118; chains: 1; bounding box: 39×59×40 Å

pLDDT: mean 73.15, std 16.4, range [40.16, 92.81]